Protein AF-A0A150GMB8-F1 (afdb_monomer_lite)

Foldseek 3Di:
DDDPPPLVVQADPVLVVVLVVFFFWDFDDDDPDTDIDTADADDVRLVVVVVVVCVVVVPDPPDDDWDWAWAFRNPPRDTDIHTGSVCRNVSNSRRSSVRSCVVVVNDDPDPPDD

Secondary structure (DSSP, 8-state):
-PPPPHHHHHS-GGGHHHHTT---EEEEEETTEEEEEE--SSHHHHHHHHHHHHHHHT--TT-----EEEEE-TTTT-EEEEESGGGHHHHHHHHHHHHHHHHTT---------

Structure (mmCIF, N/CA/C/O backbone):
data_AF-A0A150GMB8-F1
#
_entry.id   AF-A0A150GMB8-F1
#
loop_
_atom_site.group_PDB
_atom_site.id
_atom_site.type_symbol
_atom_site.label_atom_id
_atom_site.label_alt_id
_atom_site.label_comp_id
_atom_site.label_asym_id
_atom_site.label_entity_id
_atom_site.label_seq_id
_atom_site.pdbx_PDB_ins_code
_atom_site.Cartn_x
_atom_site.Cartn_y
_atom_site.Cartn_z
_atom_site.occupancy
_atom_site.B_iso_or_equiv
_atom_site.auth_seq_id
_atom_site.auth_comp_id
_atom_site.auth_asym_id
_atom_site.auth_atom_id
_atom_site.pdbx_PDB_model_num
ATOM 1 N N . MET A 1 1 ? 31.440 -2.594 3.968 1.00 49.25 1 MET A N 1
ATOM 2 C CA . MET A 1 1 ? 30.751 -3.151 2.788 1.00 49.25 1 MET A CA 1
ATOM 3 C C . MET A 1 1 ? 29.278 -2.841 2.976 1.00 49.25 1 MET A C 1
ATOM 5 O O . MET A 1 1 ? 28.651 -3.459 3.823 1.00 49.25 1 MET A O 1
ATOM 9 N N . GLU A 1 2 ? 28.777 -1.801 2.314 1.00 59.97 2 GLU A N 1
ATOM 10 C CA . GLU A 1 2 ? 27.345 -1.490 2.303 1.00 59.97 2 GLU A CA 1
ATOM 11 C C . GLU A 1 2 ? 26.677 -2.380 1.257 1.00 59.97 2 GLU A C 1
ATOM 13 O O . GLU A 1 2 ? 27.139 -2.467 0.119 1.00 59.97 2 GLU A O 1
ATOM 18 N N . TYR A 1 3 ? 25.629 -3.092 1.660 1.00 59.25 3 TYR A N 1
ATOM 19 C CA . TYR A 1 3 ? 24.804 -3.844 0.723 1.00 59.25 3 TYR A CA 1
ATOM 20 C C . TYR A 1 3 ? 23.863 -2.877 -0.005 1.00 59.25 3 TYR A C 1
ATOM 22 O O . TYR A 1 3 ? 23.435 -1.885 0.594 1.00 59.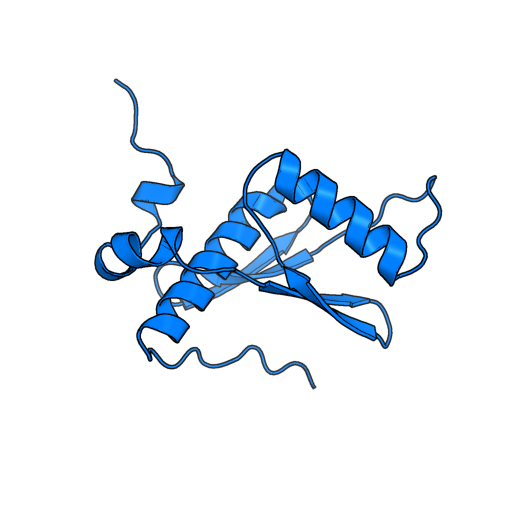25 3 TYR A O 1
ATOM 30 N N . PRO A 1 4 ? 23.516 -3.143 -1.277 1.00 71.62 4 PRO A N 1
ATOM 31 C CA . PRO A 1 4 ? 22.491 -2.365 -1.957 1.00 71.62 4 PRO A CA 1
ATOM 32 C C . PRO A 1 4 ? 21.187 -2.417 -1.160 1.00 71.62 4 PRO A C 1
ATOM 34 O O . PRO A 1 4 ? 20.889 -3.409 -0.487 1.00 71.62 4 PRO A O 1
ATOM 37 N N . SER A 1 5 ? 20.388 -1.352 -1.248 1.00 84.94 5 SER A N 1
ATOM 38 C CA . SER A 1 5 ? 19.084 -1.347 -0.590 1.00 84.94 5 SER A CA 1
ATOM 39 C C . SER A 1 5 ? 18.253 -2.544 -1.067 1.00 84.94 5 SER A C 1
ATOM 41 O O . SER A 1 5 ? 18.295 -2.942 -2.239 1.00 84.94 5 SER A O 1
ATOM 43 N N . TRP A 1 6 ? 17.480 -3.133 -0.155 1.00 85.88 6 TRP A N 1
ATOM 44 C CA . TRP A 1 6 ? 16.597 -4.250 -0.492 1.00 85.88 6 TRP A CA 1
ATOM 45 C C . TRP A 1 6 ? 15.606 -3.856 -1.598 1.00 85.88 6 TRP A C 1
ATOM 47 O O . TRP A 1 6 ? 15.312 -4.662 -2.472 1.00 85.88 6 TRP A O 1
ATOM 57 N N . VAL A 1 7 ? 15.171 -2.590 -1.620 1.00 86.75 7 VAL A N 1
ATOM 58 C CA . VAL A 1 7 ? 14.312 -2.017 -2.666 1.00 86.75 7 VAL A CA 1
ATOM 59 C C . VAL A 1 7 ? 14.974 -2.136 -4.035 1.00 86.75 7 VAL A C 1
ATOM 61 O O . VAL A 1 7 ? 14.360 -2.635 -4.973 1.00 86.75 7 VAL A O 1
ATOM 64 N N . HIS A 1 8 ? 16.237 -1.720 -4.158 1.00 84.75 8 HIS A N 1
ATOM 65 C CA . HIS A 1 8 ? 16.964 -1.812 -5.422 1.00 84.75 8 HIS A CA 1
ATOM 66 C C . HIS A 1 8 ? 17.125 -3.271 -5.870 1.00 84.75 8 HIS A C 1
ATOM 68 O O . HIS A 1 8 ? 16.917 -3.581 -7.040 1.00 84.75 8 HIS A O 1
ATOM 74 N N . SER A 1 9 ? 17.418 -4.166 -4.922 1.00 87.50 9 SER A N 1
ATOM 75 C CA . SER A 1 9 ? 17.628 -5.596 -5.184 1.00 87.50 9 SER A CA 1
ATOM 76 C C . SER A 1 9 ? 16.349 -6.334 -5.600 1.00 87.50 9 SER A C 1
ATOM 78 O O . SER A 1 9 ? 16.410 -7.265 -6.398 1.00 87.50 9 SER A O 1
ATOM 80 N N . LEU A 1 10 ? 15.189 -5.930 -5.071 1.00 86.94 10 LEU A N 1
ATOM 81 C CA . LEU A 1 10 ? 13.891 -6.550 -5.365 1.00 86.94 10 LEU A CA 1
ATOM 82 C C . LEU A 1 10 ? 13.144 -5.893 -6.533 1.00 86.94 10 LEU A C 1
ATOM 84 O O . LEU A 1 10 ? 12.165 -6.459 -7.020 1.00 86.94 10 LEU A O 1
ATOM 88 N N . THR A 1 11 ? 13.598 -4.735 -7.017 1.00 90.56 11 THR A N 1
ATOM 89 C CA . THR A 1 11 ? 13.007 -4.079 -8.189 1.00 90.56 11 THR A CA 1
ATOM 90 C C . THR A 1 11 ? 13.511 -4.746 -9.471 1.00 90.56 11 THR A C 1
ATOM 92 O O . THR A 1 11 ? 14.714 -4.699 -9.735 1.00 90.56 11 THR A O 1
ATOM 95 N N . PRO A 1 12 ? 12.632 -5.300 -10.331 1.00 89.94 12 PRO A N 1
ATOM 96 C CA . PRO A 1 12 ? 13.047 -5.792 -11.641 1.00 89.94 12 PRO A CA 1
ATOM 97 C C . PRO A 1 12 ? 13.775 -4.692 -12.437 1.00 89.94 12 PRO A C 1
ATOM 99 O O . PRO A 1 12 ? 13.219 -3.596 -12.552 1.00 89.94 12 PRO A O 1
ATOM 102 N N . PRO A 1 13 ? 14.958 -4.951 -13.035 1.00 90.00 13 PRO A N 1
ATOM 103 C CA . PRO A 1 13 ? 15.782 -3.908 -13.661 1.00 90.00 13 PRO A CA 1
ATOM 104 C C . PRO A 1 13 ? 15.034 -3.033 -14.674 1.00 90.00 13 PRO A C 1
ATOM 106 O O . PRO A 1 13 ? 15.177 -1.815 -14.674 1.00 90.00 13 PRO A O 1
ATOM 109 N N . ARG A 1 14 ? 14.149 -3.642 -15.474 1.00 89.81 14 ARG A N 1
ATOM 110 C CA . ARG A 1 14 ? 13.315 -2.938 -16.465 1.00 89.81 14 ARG A CA 1
ATOM 111 C C . ARG A 1 14 ? 12.343 -1.914 -15.863 1.00 89.81 14 ARG A C 1
ATOM 113 O O . ARG A 1 14 ? 11.930 -0.994 -16.556 1.00 89.81 14 ARG A O 1
ATOM 120 N N . LEU A 1 15 ? 11.957 -2.081 -14.595 1.00 90.94 15 LEU A N 1
ATOM 121 C CA . LEU A 1 15 ? 10.996 -1.215 -13.908 1.00 90.94 15 LEU A CA 1
ATOM 122 C C . LEU A 1 15 ? 11.674 -0.077 -13.139 1.00 90.94 15 LEU A C 1
ATOM 124 O O . LEU A 1 15 ? 11.014 0.923 -12.867 1.00 90.94 15 LEU A O 1
ATOM 128 N N . GLN A 1 16 ? 12.971 -0.189 -12.822 1.00 89.06 16 GLN A N 1
ATOM 129 C CA . GLN A 1 16 ? 13.703 0.805 -12.023 1.00 89.06 16 GLN A CA 1
ATOM 130 C C . GLN A 1 16 ? 13.553 2.259 -12.522 1.00 89.06 16 GLN A C 1
ATOM 132 O O . GLN A 1 16 ? 13.308 3.135 -11.689 1.00 89.06 16 GLN A O 1
ATOM 137 N N . PRO A 1 17 ? 13.617 2.559 -13.839 1.00 90.81 17 PRO A N 1
ATOM 138 C CA . PRO A 1 17 ? 13.454 3.934 -14.323 1.00 90.81 17 PRO A CA 1
ATOM 139 C C . PRO A 1 17 ? 12.046 4.491 -14.082 1.00 90.81 17 PRO A C 1
ATOM 141 O O . PRO A 1 17 ? 11.859 5.694 -13.926 1.00 90.81 17 PRO A O 1
ATOM 144 N N . VAL A 1 18 ? 11.046 3.609 -14.045 1.00 92.31 18 VAL A N 1
ATOM 145 C CA . VAL A 1 18 ? 9.628 3.974 -13.992 1.00 92.31 18 VAL A CA 1
ATOM 146 C C . VAL A 1 18 ? 9.141 4.080 -12.551 1.00 92.31 18 VAL A C 1
ATOM 148 O O . VAL A 1 18 ? 8.302 4.930 -12.254 1.00 92.31 18 VAL A O 1
ATOM 151 N N . THR A 1 19 ? 9.696 3.286 -11.627 1.00 90.62 19 THR A N 1
ATOM 152 C CA . THR A 1 19 ? 9.256 3.243 -10.220 1.00 90.62 19 THR A CA 1
ATOM 153 C C . THR A 1 19 ? 9.302 4.596 -9.507 1.00 90.62 19 THR A C 1
ATOM 155 O O . THR A 1 19 ? 8.508 4.815 -8.599 1.00 90.62 19 THR A O 1
ATOM 158 N N . ALA A 1 20 ? 10.181 5.513 -9.926 1.00 88.12 20 ALA A N 1
ATOM 159 C CA . ALA A 1 20 ? 10.280 6.860 -9.355 1.00 88.12 20 ALA A CA 1
ATOM 160 C C . ALA A 1 20 ? 9.196 7.834 -9.860 1.00 88.12 20 ALA A C 1
ATOM 162 O O . ALA A 1 20 ? 8.979 8.880 -9.257 1.00 88.12 20 ALA A O 1
ATOM 163 N N . THR A 1 21 ? 8.530 7.507 -10.969 1.00 91.25 21 THR A N 1
ATOM 164 C CA . THR A 1 21 ? 7.582 8.400 -11.665 1.00 91.25 21 THR A CA 1
ATOM 165 C C . THR A 1 21 ? 6.118 8.028 -11.442 1.00 91.25 21 THR A C 1
ATOM 167 O O . THR A 1 21 ? 5.220 8.777 -11.820 1.00 91.25 21 THR A O 1
ATOM 170 N N . VAL A 1 22 ? 5.860 6.871 -10.830 1.00 94.50 22 VAL A N 1
ATOM 171 C CA . VAL A 1 22 ? 4.505 6.363 -10.608 1.00 94.50 22 VAL A CA 1
ATOM 172 C C . VAL A 1 22 ? 3.992 6.707 -9.217 1.00 94.50 22 VAL A C 1
ATOM 174 O O . VAL A 1 22 ? 4.732 6.678 -8.237 1.00 94.50 22 VAL A O 1
ATOM 177 N N . GLN A 1 23 ? 2.686 6.955 -9.121 1.00 94.25 23 GLN A N 1
ATOM 178 C CA . GLN A 1 23 ? 1.973 7.019 -7.848 1.00 94.25 23 GLN A CA 1
ATOM 179 C C . GLN A 1 23 ? 1.361 5.641 -7.551 1.00 94.25 23 GLN A C 1
ATOM 181 O O . GLN A 1 23 ? 0.410 5.243 -8.234 1.00 94.25 23 GLN A O 1
ATOM 186 N N . PRO A 1 24 ? 1.862 4.891 -6.554 1.00 95.06 24 PRO A N 1
ATOM 187 C CA . PRO A 1 24 ? 1.225 3.653 -6.132 1.00 95.06 24 PRO A CA 1
ATOM 188 C C . PRO A 1 24 ? -0.044 3.917 -5.319 1.00 95.06 24 PRO A C 1
ATOM 190 O O . PRO A 1 24 ? -0.178 4.936 -4.636 1.00 95.06 24 PRO A O 1
ATOM 193 N N . TRP A 1 25 ? -0.966 2.958 -5.390 1.00 95.31 25 TRP A N 1
ATOM 194 C CA . TRP A 1 25 ? -2.257 2.974 -4.704 1.00 95.31 25 TRP A CA 1
ATOM 195 C C . TRP A 1 25 ? -2.510 1.614 -4.055 1.00 95.31 25 TRP A C 1
ATOM 197 O O . TRP A 1 25 ? -2.165 0.587 -4.638 1.00 95.31 25 TRP A O 1
ATOM 207 N N . MET A 1 26 ? -3.169 1.608 -2.900 1.00 96.06 26 MET A N 1
ATOM 208 C CA . MET A 1 26 ? -3.719 0.411 -2.262 1.00 96.06 26 MET A CA 1
ATOM 209 C C . MET A 1 26 ? -5.238 0.515 -2.194 1.00 96.06 26 MET A C 1
ATOM 211 O O . MET A 1 26 ? -5.772 1.585 -1.912 1.00 96.06 26 MET A O 1
ATOM 215 N N . ALA A 1 27 ? -5.939 -0.591 -2.433 1.00 95.62 27 ALA A N 1
ATOM 216 C CA . ALA A 1 27 ? -7.344 -0.702 -2.067 1.00 95.62 27 ALA A CA 1
ATOM 217 C C . ALA A 1 27 ? -7.420 -1.131 -0.598 1.00 95.62 27 ALA A C 1
ATOM 219 O O . ALA A 1 27 ? -6.950 -2.209 -0.246 1.00 95.62 27 ALA A O 1
ATOM 220 N N . VAL A 1 28 ? -7.973 -0.274 0.256 1.00 95.50 28 VAL A N 1
ATOM 221 C CA . VAL A 1 28 ? -8.210 -0.584 1.666 1.00 95.50 28 VAL A CA 1
ATOM 222 C C . VAL A 1 28 ? -9.645 -1.056 1.805 1.00 95.50 28 VAL A C 1
ATOM 224 O O . VAL A 1 28 ? -10.569 -0.316 1.466 1.00 95.50 28 VAL A O 1
ATOM 227 N N . VAL A 1 29 ? -9.809 -2.282 2.293 1.00 94.56 29 VAL A N 1
ATOM 228 C CA . VAL A 1 29 ? -11.107 -2.919 2.519 1.00 94.56 29 VAL A CA 1
ATOM 229 C C . VAL A 1 29 ? -11.342 -3.007 4.021 1.00 94.56 29 VAL A C 1
ATOM 231 O O . VAL A 1 29 ? -10.516 -3.557 4.747 1.00 94.56 29 VAL A O 1
ATOM 234 N N . CYS A 1 30 ? -12.458 -2.465 4.496 1.00 92.00 30 CYS A N 1
ATOM 235 C CA . CYS A 1 30 ? -12.888 -2.616 5.881 1.00 92.00 30 CYS A CA 1
ATOM 236 C C . CYS A 1 30 ? -14.417 -2.631 5.938 1.00 92.00 30 CYS A C 1
ATOM 238 O O . CYS A 1 30 ? -15.074 -1.644 5.600 1.00 92.00 30 CYS A O 1
ATOM 240 N N . GLY A 1 31 ? -14.975 -3.761 6.377 1.00 88.81 31 GLY A N 1
ATOM 241 C CA . GLY A 1 31 ? -16.414 -4.008 6.321 1.00 88.81 31 GLY A CA 1
ATOM 242 C C . GLY A 1 31 ? -16.912 -4.047 4.877 1.00 88.81 31 GLY A C 1
ATOM 243 O O . GLY A 1 31 ? -16.396 -4.801 4.059 1.00 88.81 31 GLY A O 1
ATOM 244 N N . ASP A 1 32 ? -17.903 -3.216 4.578 1.00 90.50 32 ASP A N 1
ATOM 245 C CA . ASP A 1 32 ? -18.531 -3.042 3.264 1.00 90.50 32 ASP A CA 1
ATOM 246 C C . ASP A 1 32 ? -17.871 -1.946 2.407 1.00 90.50 32 ASP A C 1
ATOM 248 O O . ASP A 1 32 ? -18.291 -1.684 1.280 1.00 90.50 32 ASP A O 1
ATOM 252 N N . LYS A 1 33 ? -16.834 -1.285 2.930 1.00 91.56 33 LYS A N 1
ATOM 253 C CA . LYS A 1 33 ? -16.171 -0.160 2.272 1.00 91.56 33 LYS A CA 1
ATOM 254 C C . LYS A 1 33 ? -14.834 -0.577 1.676 1.00 91.56 33 LYS A C 1
ATOM 256 O O . LYS A 1 33 ? -13.949 -1.057 2.384 1.00 91.56 33 LYS A O 1
ATOM 261 N N . THR A 1 34 ? -14.661 -0.259 0.396 1.00 95.25 34 THR A N 1
ATOM 262 C CA . THR A 1 34 ? -13.399 -0.397 -0.339 1.00 95.25 34 THR A CA 1
ATOM 263 C C . THR A 1 34 ? -12.980 0.961 -0.886 1.00 95.25 34 THR A C 1
ATOM 265 O O . THR A 1 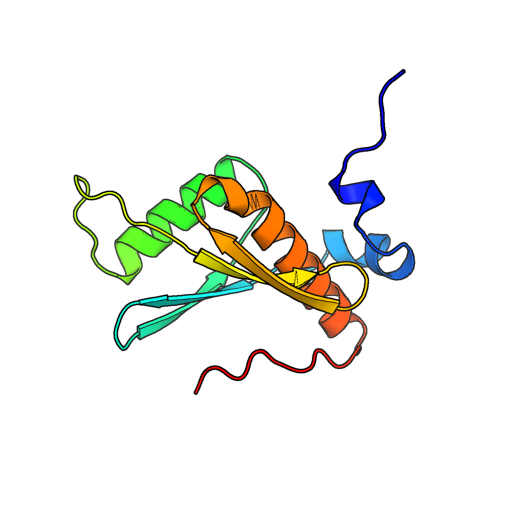34 ? -13.681 1.544 -1.713 1.00 95.25 34 THR A O 1
ATOM 268 N N . ILE A 1 35 ? -11.840 1.489 -0.433 1.00 94.69 35 ILE A N 1
ATOM 269 C CA . ILE A 1 35 ? -11.371 2.833 -0.803 1.00 94.69 35 ILE A CA 1
ATOM 270 C C . ILE A 1 35 ? -9.926 2.771 -1.293 1.00 94.69 35 ILE A C 1
ATOM 272 O O . ILE A 1 35 ? -9.069 2.156 -0.662 1.00 94.69 35 ILE A O 1
ATOM 276 N N . LYS A 1 36 ? -9.637 3.431 -2.421 1.00 95.19 36 LYS A N 1
ATOM 277 C CA . LYS A 1 36 ? -8.271 3.553 -2.944 1.00 95.19 36 LYS A CA 1
ATOM 278 C C . LYS A 1 36 ? -7.518 4.663 -2.216 1.00 95.19 36 LYS A C 1
ATOM 280 O O . LYS A 1 36 ? -7.958 5.809 -2.202 1.00 95.19 36 LYS A O 1
ATOM 285 N N . VAL A 1 37 ? -6.364 4.322 -1.659 1.00 95.88 37 VAL A N 1
ATOM 286 C CA . VAL A 1 37 ? -5.491 5.224 -0.906 1.00 95.88 37 VAL A CA 1
ATOM 287 C C . VAL A 1 37 ? -4.142 5.312 -1.623 1.00 95.88 37 VAL A C 1
ATOM 289 O O . VAL A 1 37 ? -3.558 4.264 -1.919 1.00 95.88 37 VAL A O 1
ATOM 292 N N . PRO A 1 38 ? -3.639 6.518 -1.944 1.00 95.75 38 PRO A N 1
ATOM 293 C CA . PRO A 1 38 ? -2.289 6.665 -2.464 1.00 95.75 38 PRO A CA 1
ATOM 294 C C . PRO A 1 38 ? -1.305 6.331 -1.346 1.00 95.75 38 PRO A C 1
ATOM 296 O O . PRO A 1 38 ? -1.525 6.692 -0.191 1.00 95.75 38 PRO A O 1
ATOM 299 N N . VAL A 1 39 ? -0.228 5.630 -1.678 1.00 96.06 39 VAL A N 1
ATOM 300 C CA . VAL A 1 39 ? 0.783 5.227 -0.695 1.00 96.06 39 VAL A CA 1
ATOM 301 C C . VAL A 1 39 ? 2.159 5.724 -1.100 1.00 96.06 39 VAL A C 1
ATOM 303 O O . VAL A 1 39 ? 2.418 6.014 -2.267 1.00 96.06 39 VAL A O 1
ATOM 306 N N . ARG A 1 40 ? 3.054 5.833 -0.125 1.00 93.56 40 ARG A N 1
ATOM 307 C CA . ARG A 1 40 ? 4.472 6.111 -0.338 1.00 93.56 40 ARG A CA 1
ATOM 308 C C . ARG A 1 40 ? 5.271 5.307 0.686 1.00 93.56 40 ARG A C 1
ATOM 310 O O . ARG A 1 40 ? 4.850 5.283 1.838 1.00 93.56 40 ARG A O 1
ATOM 317 N N . PRO A 1 41 ? 6.376 4.649 0.304 1.00 90.62 41 PRO A N 1
ATOM 318 C CA . PRO A 1 41 ? 7.252 3.997 1.273 1.00 90.62 41 PRO A CA 1
ATOM 319 C C . PRO A 1 41 ? 7.850 4.993 2.275 1.00 90.62 41 PRO A C 1
ATOM 321 O O . PRO A 1 41 ? 8.039 6.168 1.953 1.00 90.62 41 PRO A O 1
ATOM 324 N N . GLY A 1 42 ? 8.212 4.496 3.454 1.00 92.56 42 GLY A N 1
ATOM 325 C CA . GLY A 1 42 ? 8.897 5.244 4.499 1.00 92.56 42 GLY A CA 1
ATOM 326 C C . GLY A 1 42 ? 7.982 5.713 5.638 1.00 92.56 42 GLY A C 1
ATOM 327 O O . GLY A 1 42 ? 6.757 5.576 5.581 1.00 92.56 42 GLY A O 1
ATOM 328 N N . PRO A 1 43 ? 8.576 6.290 6.699 1.00 94.38 43 PRO A N 1
ATOM 329 C CA . PRO A 1 43 ? 7.870 6.617 7.938 1.00 94.38 43 PRO A CA 1
ATOM 330 C C . PRO A 1 43 ? 6.776 7.675 7.753 1.00 94.38 43 PRO A C 1
ATOM 332 O O . PRO A 1 43 ? 5.708 7.558 8.351 1.00 94.38 43 PRO A O 1
ATOM 335 N N . GLU A 1 44 ? 7.015 8.674 6.901 1.00 95.88 44 GLU A N 1
ATOM 336 C CA . GLU A 1 44 ? 6.034 9.718 6.578 1.00 95.88 44 GLU A CA 1
ATOM 337 C C . GLU A 1 44 ? 4.820 9.125 5.857 1.00 95.88 44 GLU A C 1
ATOM 339 O O . GLU A 1 44 ? 3.686 9.317 6.287 1.00 95.88 44 GLU A O 1
ATOM 344 N N . GLY A 1 45 ? 5.054 8.310 4.822 1.00 95.31 45 GLY A N 1
ATOM 345 C CA . GLY A 1 45 ? 3.977 7.654 4.082 1.00 95.31 45 GLY A CA 1
ATOM 346 C C . GLY A 1 45 ? 3.186 6.659 4.934 1.00 95.31 45 GLY A C 1
ATOM 347 O O . GLY A 1 45 ? 1.973 6.534 4.767 1.00 95.31 45 GLY A O 1
ATOM 348 N N . LEU A 1 46 ? 3.834 6.003 5.902 1.00 95.81 46 LEU A N 1
ATOM 349 C CA . LEU A 1 46 ? 3.146 5.174 6.889 1.00 95.81 46 LEU A CA 1
ATOM 350 C C . LEU A 1 46 ? 2.250 6.008 7.816 1.00 95.81 46 LEU A C 1
ATOM 352 O O . LEU A 1 46 ? 1.128 5.595 8.119 1.00 95.81 46 LEU A O 1
ATOM 356 N N . ALA A 1 47 ? 2.736 7.156 8.293 1.00 95.38 47 ALA A N 1
ATOM 357 C CA . ALA A 1 47 ? 1.955 8.057 9.136 1.00 95.38 47 ALA A CA 1
ATOM 358 C C . ALA A 1 47 ? 0.727 8.589 8.380 1.00 95.38 47 ALA A C 1
ATOM 360 O O . ALA A 1 47 ? -0.393 8.464 8.881 1.00 95.38 47 ALA A O 1
ATOM 361 N N . GLU A 1 48 ? 0.921 9.056 7.143 1.00 95.75 48 GLU A N 1
ATOM 362 C CA . GLU A 1 48 ? -0.153 9.505 6.250 1.00 95.75 48 GLU A CA 1
ATOM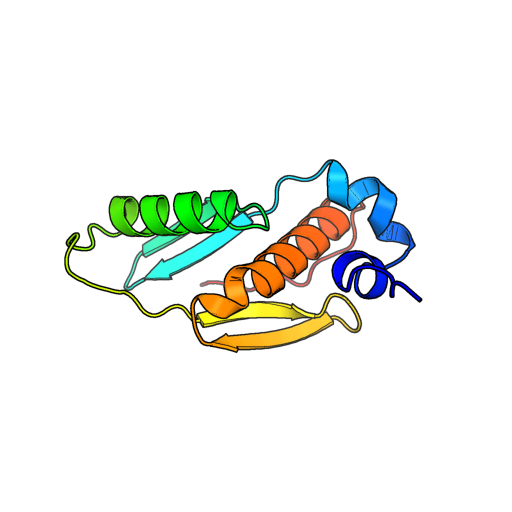 363 C C . GLU A 1 48 ? -1.171 8.392 5.975 1.00 95.75 48 GLU A C 1
ATOM 365 O O . GLU A 1 48 ? -2.380 8.615 6.056 1.00 95.75 48 GLU A O 1
ATOM 370 N N . PHE A 1 49 ? -0.705 7.171 5.685 1.00 96.00 49 PHE A N 1
ATOM 371 C CA . PHE A 1 49 ? -1.578 6.019 5.473 1.00 96.00 49 PHE A CA 1
ATOM 372 C C . PHE A 1 49 ? -2.421 5.724 6.717 1.00 96.00 49 PHE A C 1
ATOM 374 O O . PHE A 1 49 ? -3.637 5.556 6.612 1.00 96.00 49 PHE A O 1
ATOM 381 N N . LYS A 1 50 ? -1.800 5.705 7.904 1.00 94.69 50 LYS A N 1
ATOM 382 C CA . LYS A 1 50 ? -2.502 5.461 9.170 1.00 94.69 50 LYS A CA 1
ATOM 383 C C . LYS A 1 50 ? -3.572 6.510 9.437 1.00 94.69 50 LYS A C 1
ATOM 385 O O . LYS A 1 50 ? -4.702 6.155 9.763 1.00 94.69 50 LYS A O 1
ATOM 390 N N . GLU A 1 51 ? -3.223 7.784 9.305 1.00 94.31 51 GLU A N 1
ATOM 391 C CA . GLU A 1 51 ? -4.160 8.889 9.495 1.00 94.31 51 GLU A CA 1
ATOM 392 C C . GLU A 1 51 ? -5.315 8.810 8.493 1.00 94.31 51 GLU A C 1
ATOM 394 O O . GLU A 1 51 ? -6.484 8.884 8.876 1.00 94.31 51 GLU A O 1
ATOM 399 N N . ARG A 1 52 ? -5.009 8.563 7.215 1.00 94.50 52 ARG A N 1
ATOM 400 C CA . ARG A 1 52 ? -6.016 8.452 6.161 1.00 94.50 52 ARG A CA 1
ATOM 401 C C . ARG A 1 52 ? -6.990 7.307 6.421 1.00 94.50 52 ARG A C 1
ATOM 403 O O . ARG A 1 52 ? -8.194 7.514 6.298 1.00 94.50 52 ARG A O 1
ATOM 410 N N . VAL A 1 53 ? -6.496 6.122 6.785 1.00 93.69 53 VAL A N 1
ATOM 411 C CA . VAL A 1 53 ? -7.340 4.962 7.113 1.00 93.69 53 VAL A CA 1
ATOM 412 C C . VAL A 1 53 ? -8.231 5.273 8.315 1.00 93.69 53 VAL A C 1
ATOM 414 O O . VAL A 1 53 ? -9.436 5.038 8.252 1.00 93.69 53 VAL A O 1
ATOM 417 N N . ARG A 1 54 ? -7.690 5.883 9.377 1.00 92.88 54 ARG A N 1
ATOM 418 C CA . ARG A 1 54 ? -8.501 6.284 10.538 1.00 92.88 54 ARG A CA 1
ATOM 419 C C . ARG A 1 54 ? -9.630 7.229 10.157 1.00 92.88 54 ARG A C 1
ATOM 421 O O . ARG A 1 54 ? -10.772 6.981 10.533 1.00 92.88 54 ARG A O 1
ATOM 428 N N . THR A 1 55 ? -9.330 8.253 9.369 1.00 92.38 55 THR A N 1
ATOM 429 C CA . THR A 1 55 ? -10.321 9.241 8.934 1.00 92.38 55 THR A CA 1
ATOM 430 C C . THR A 1 55 ? -11.387 8.621 8.030 1.00 92.38 55 THR A C 1
ATOM 432 O O . THR A 1 55 ? -12.576 8.850 8.234 1.00 92.38 55 THR A O 1
ATOM 435 N N . LEU A 1 56 ? -10.993 7.802 7.050 1.00 91.94 56 LEU A N 1
ATOM 436 C CA . LEU A 1 56 ? -11.923 7.211 6.079 1.00 91.94 56 LEU A CA 1
ATOM 437 C C . LEU A 1 56 ? -12.885 6.188 6.699 1.00 91.94 56 LEU A C 1
ATOM 439 O O . LEU A 1 56 ? -14.041 6.098 6.280 1.00 91.94 56 LEU A O 1
ATOM 443 N N . PHE A 1 57 ? -12.417 5.423 7.686 1.00 90.25 57 PHE A N 1
ATOM 444 C CA . PHE A 1 57 ? -13.208 4.380 8.347 1.00 90.25 57 PHE A CA 1
ATOM 445 C C . PHE A 1 57 ? -13.715 4.790 9.736 1.00 90.25 57 PHE A C 1
ATOM 447 O O . PHE A 1 57 ? -14.330 3.977 10.420 1.00 90.25 57 PHE A O 1
ATOM 454 N N . ALA A 1 58 ? -13.514 6.056 10.123 1.00 89.81 58 ALA A N 1
ATOM 455 C CA . ALA A 1 58 ? -13.937 6.632 11.400 1.00 89.81 58 ALA A CA 1
ATOM 456 C C . ALA A 1 58 ? -13.463 5.825 12.625 1.00 89.81 58 ALA A C 1
ATOM 458 O O . ALA A 1 58 ? -14.219 5.602 13.573 1.00 89.81 58 ALA A O 1
ATOM 459 N N . PHE A 1 59 ? -12.204 5.373 12.612 1.00 88.25 59 PHE A N 1
ATOM 460 C CA . PHE A 1 59 ? -11.623 4.708 13.778 1.00 88.25 59 PHE A CA 1
ATOM 461 C C . PHE A 1 59 ? -11.374 5.720 14.911 1.00 88.25 59 PHE A C 1
ATOM 463 O O . PHE A 1 59 ? -10.780 6.771 14.654 1.00 88.25 59 PHE A O 1
ATOM 470 N N . PRO A 1 60 ? -11.765 5.407 16.162 1.00 87.81 60 PRO A N 1
ATOM 471 C CA . PRO A 1 60 ? -11.435 6.230 17.322 1.00 87.81 60 PRO A CA 1
ATOM 472 C C . PRO A 1 60 ? -9.917 6.398 17.487 1.00 87.81 60 PRO A C 1
ATOM 474 O O . PRO A 1 60 ? -9.172 5.460 17.182 1.00 87.81 60 PRO A O 1
ATOM 477 N N . PRO A 1 61 ? -9.441 7.545 18.003 1.00 81.31 61 PRO A N 1
ATOM 478 C CA . PRO A 1 61 ? -8.012 7.801 18.159 1.00 81.31 61 PRO A CA 1
ATOM 479 C C . PRO A 1 61 ? -7.334 6.823 19.130 1.00 81.31 61 PRO A C 1
ATOM 481 O O . PRO A 1 61 ? -6.146 6.551 18.972 1.00 81.31 61 PRO A O 1
ATOM 484 N N . GLU A 1 62 ? -8.073 6.251 20.086 1.00 83.69 62 GLU A N 1
ATOM 485 C CA . GLU A 1 62 ? -7.543 5.287 21.057 1.00 83.69 62 GLU A CA 1
ATOM 486 C C . GLU A 1 62 ? -7.483 3.851 20.519 1.00 83.69 62 GLU A C 1
ATOM 488 O O . GLU A 1 62 ? -6.884 2.983 21.153 1.00 83.69 62 GLU A O 1
ATOM 493 N N . ARG A 1 63 ? -8.112 3.567 19.370 1.00 83.69 63 ARG A N 1
ATOM 494 C CA . ARG A 1 63 ? -8.100 2.224 18.785 1.00 83.69 63 ARG A CA 1
ATOM 495 C C . ARG A 1 63 ? -6.949 2.063 17.805 1.00 83.69 63 ARG A C 1
ATOM 497 O O . ARG A 1 63 ? -6.826 2.771 16.801 1.00 83.69 63 ARG A O 1
ATOM 504 N N . GLU A 1 64 ? -6.133 1.055 18.072 1.00 83.38 64 GLU A N 1
ATOM 505 C CA . GLU A 1 64 ? -5.270 0.479 17.054 1.00 83.38 64 GLU A CA 1
ATOM 506 C C . GLU A 1 64 ? -6.100 -0.392 16.111 1.00 83.38 64 GLU A C 1
ATOM 508 O O . GLU A 1 64 ? -7.096 -1.002 16.505 1.00 83.38 64 GLU A O 1
ATOM 513 N N . PHE A 1 65 ? -5.703 -0.413 14.844 1.00 88.38 65 PHE A N 1
ATOM 514 C CA . PHE A 1 65 ? -6.296 -1.279 13.838 1.00 88.38 65 PHE A CA 1
ATOM 515 C C . PHE A 1 65 ? -5.220 -2.218 13.306 1.00 88.38 65 PHE A C 1
ATOM 517 O O . PHE A 1 65 ? -4.070 -1.822 13.094 1.00 88.38 65 PHE A O 1
ATOM 524 N N . GLU A 1 66 ? -5.606 -3.467 13.082 1.00 91.62 66 GLU A N 1
ATOM 525 C CA . GLU A 1 66 ? -4.754 -4.453 12.436 1.00 91.62 66 GLU A CA 1
ATOM 526 C C . GLU A 1 66 ? -4.933 -4.375 10.921 1.00 91.62 66 GLU A C 1
ATOM 528 O O . GLU A 1 66 ? -6.036 -4.178 10.411 1.00 91.62 66 GLU A O 1
ATOM 533 N N . VAL A 1 67 ? -3.832 -4.535 10.189 1.00 94.56 67 VAL A N 1
ATOM 534 C CA . VAL A 1 67 ? -3.828 -4.526 8.724 1.00 94.56 67 VAL A CA 1
ATOM 535 C C . VAL A 1 67 ? -3.184 -5.804 8.232 1.00 94.56 67 VAL A C 1
ATOM 537 O O . VAL A 1 67 ? -2.158 -6.232 8.758 1.00 94.56 67 VAL A O 1
ATOM 540 N N . SER A 1 68 ? -3.765 -6.386 7.190 1.00 97.00 68 SER A N 1
ATOM 541 C CA . SER A 1 68 ? -3.085 -7.359 6.343 1.00 97.00 68 SER A CA 1
ATOM 542 C C . SER A 1 68 ? -2.998 -6.792 4.933 1.00 97.00 68 SER A C 1
ATOM 544 O O . SER A 1 68 ? -3.956 -6.202 4.439 1.00 97.00 68 SER A O 1
ATOM 546 N N . PHE A 1 69 ? -1.841 -6.943 4.302 1.00 96.81 69 PHE A N 1
ATOM 547 C CA . PHE A 1 69 ? -1.590 -6.493 2.944 1.00 96.81 69 PHE A CA 1
ATOM 548 C C . PHE A 1 69 ? -1.573 -7.695 2.014 1.00 96.81 69 PHE A C 1
ATOM 550 O O . PHE A 1 69 ? -0.758 -8.604 2.174 1.00 96.81 69 PHE A O 1
ATOM 557 N N . GLU A 1 70 ? -2.449 -7.664 1.020 1.00 96.19 70 GLU A N 1
ATOM 558 C CA . GLU A 1 70 ? -2.421 -8.591 -0.101 1.00 96.19 70 GLU A CA 1
ATOM 559 C C . GLU A 1 70 ? -1.715 -7.921 -1.275 1.00 96.19 70 GLU A C 1
ATOM 561 O O . GLU A 1 70 ? -2.126 -6.861 -1.750 1.00 96.19 70 GLU A O 1
ATOM 566 N N . CYS A 1 71 ? -0.616 -8.512 -1.730 1.00 93.88 71 CYS A N 1
ATOM 567 C CA . CYS A 1 71 ? 0.169 -7.967 -2.830 1.00 93.88 71 CYS A CA 1
ATOM 568 C C . CYS A 1 71 ? 0.716 -9.068 -3.741 1.00 93.88 71 CYS A C 1
ATOM 570 O O . CYS A 1 71 ? 0.645 -10.255 -3.431 1.00 93.88 71 CYS A O 1
ATOM 572 N N . ARG A 1 72 ? 1.224 -8.678 -4.913 1.00 90.44 72 ARG A N 1
ATOM 573 C CA . ARG A 1 72 ? 1.991 -9.573 -5.787 1.00 90.44 72 ARG A CA 1
ATOM 574 C C . ARG A 1 72 ? 3.474 -9.369 -5.538 1.00 90.44 72 ARG A C 1
ATOM 576 O O . ARG A 1 72 ? 3.931 -8.228 -5.452 1.00 90.44 72 ARG A O 1
ATOM 583 N N . ALA A 1 73 ? 4.217 -10.466 -5.479 1.00 88.12 73 ALA A N 1
ATOM 584 C CA . ALA A 1 73 ? 5.657 -10.443 -5.337 1.00 88.12 73 ALA A CA 1
ATOM 585 C C . ALA A 1 73 ? 6.308 -9.647 -6.492 1.00 88.12 73 ALA A C 1
ATOM 587 O O . ALA A 1 73 ? 5.927 -9.824 -7.660 1.00 88.12 73 ALA A O 1
ATOM 588 N N . PRO A 1 74 ? 7.308 -8.791 -6.200 1.00 84.75 74 PRO A N 1
ATOM 589 C CA . PRO A 1 74 ? 8.035 -8.024 -7.216 1.00 84.75 74 PRO A CA 1
ATOM 590 C C . PRO A 1 74 ? 8.659 -8.897 -8.311 1.00 84.75 74 PRO A C 1
ATOM 592 O O . PRO A 1 74 ? 8.707 -8.506 -9.481 1.00 84.75 74 PRO A O 1
ATOM 595 N N . VAL A 1 75 ? 9.080 -10.104 -7.927 1.00 81.31 75 VAL A N 1
ATOM 596 C CA . VAL A 1 75 ? 9.643 -11.152 -8.781 1.00 81.31 75 VAL A CA 1
ATOM 597 C C . VAL A 1 75 ? 8.691 -12.349 -8.764 1.00 81.31 75 VAL A C 1
ATOM 599 O O . VAL A 1 75 ? 8.120 -12.660 -7.725 1.00 81.31 75 VAL A O 1
ATOM 602 N N . GLY A 1 76 ? 8.469 -12.994 -9.911 1.00 79.12 76 GLY A N 1
ATOM 603 C CA . GLY A 1 76 ? 7.586 -14.167 -10.031 1.00 79.12 76 GLY A CA 1
ATOM 604 C C . GLY A 1 76 ? 6.085 -13.848 -10.051 1.00 79.12 76 GLY A C 1
ATOM 605 O O . GLY A 1 76 ? 5.347 -14.458 -10.813 1.00 79.12 76 GLY A O 1
ATOM 606 N N . GLY A 1 77 ? 5.634 -12.826 -9.313 1.00 79.31 77 GLY A N 1
ATOM 607 C CA . GLY A 1 77 ? 4.233 -12.384 -9.316 1.00 79.31 77 GLY A CA 1
ATOM 608 C C . GLY A 1 77 ? 3.296 -13.193 -8.413 1.00 79.31 77 GLY A C 1
ATOM 609 O O . GLY A 1 77 ? 2.076 -13.007 -8.493 1.00 79.31 77 GLY A O 1
ATOM 610 N N . ASP A 1 78 ? 3.860 -14.041 -7.549 1.00 88.12 78 ASP A N 1
ATOM 611 C CA . ASP A 1 78 ? 3.133 -14.819 -6.545 1.00 88.12 78 ASP A CA 1
ATOM 612 C C . ASP A 1 78 ? 2.315 -13.923 -5.617 1.00 88.12 78 ASP A C 1
ATOM 614 O O . ASP A 1 78 ? 2.699 -12.790 -5.317 1.00 88.12 78 ASP A O 1
ATOM 618 N N . LYS A 1 79 ? 1.177 -14.430 -5.137 1.00 91.12 79 LYS A N 1
ATOM 619 C CA . LYS A 1 79 ? 0.374 -13.717 -4.142 1.00 91.12 79 LYS A CA 1
ATOM 620 C C . LYS A 1 79 ? 1.053 -13.800 -2.777 1.00 91.12 79 LYS A C 1
ATOM 622 O O . LYS A 1 79 ? 1.370 -14.885 -2.298 1.00 91.12 79 LYS A O 1
ATOM 627 N N . LEU A 1 80 ? 1.225 -12.649 -2.144 1.00 92.94 80 LEU A N 1
ATOM 628 C CA . LEU A 1 80 ? 1.768 -12.488 -0.804 1.00 92.94 80 LEU A CA 1
ATOM 629 C C . LEU A 1 80 ? 0.672 -11.958 0.119 1.00 92.94 80 LEU A C 1
ATOM 631 O O . LEU A 1 80 ? -0.048 -11.027 -0.240 1.00 92.94 80 LEU A O 1
ATOM 635 N N . LEU A 1 81 ? 0.588 -12.533 1.318 1.00 96.19 81 LEU A N 1
ATOM 636 C CA . LEU A 1 81 ? -0.223 -12.022 2.420 1.00 96.19 81 LEU A CA 1
ATOM 637 C C . LEU A 1 81 ? 0.715 -11.614 3.557 1.00 96.19 81 LEU A C 1
ATOM 639 O O . LEU A 1 81 ? 1.260 -12.464 4.261 1.00 96.19 81 LEU A O 1
ATOM 643 N N . LEU A 1 82 ? 0.914 -10.310 3.724 1.00 95.50 82 LEU A N 1
ATOM 644 C CA . LEU A 1 82 ? 1.778 -9.740 4.753 1.00 95.50 82 LEU A CA 1
ATOM 645 C C . LEU A 1 82 ? 0.918 -9.252 5.918 1.00 95.50 82 LEU A C 1
ATOM 647 O O . LEU A 1 82 ? 0.014 -8.444 5.721 1.00 95.50 82 LEU A O 1
ATOM 651 N N . LYS A 1 83 ? 1.185 -9.731 7.133 1.00 96.56 83 LYS A N 1
ATOM 652 C CA . LYS A 1 83 ? 0.361 -9.421 8.308 1.00 96.56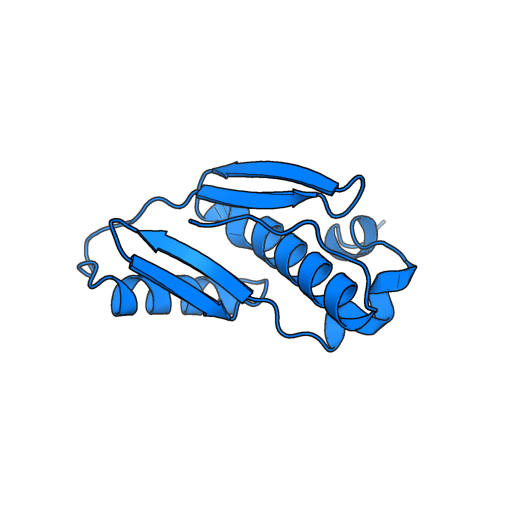 83 LYS A CA 1
ATOM 653 C C . LYS A 1 83 ? 1.027 -8.386 9.201 1.00 96.56 83 LYS A C 1
ATOM 655 O O . LYS A 1 83 ? 2.169 -8.562 9.620 1.00 96.56 83 LYS A O 1
ATOM 660 N N . GLY A 1 84 ? 0.260 -7.370 9.564 1.00 96.00 84 GLY A N 1
ATOM 661 C CA . GLY A 1 84 ? 0.663 -6.317 10.477 1.00 96.00 84 GLY A CA 1
ATOM 662 C C . GLY A 1 84 ? 1.225 -5.089 9.767 1.00 96.00 84 GLY A C 1
ATOM 663 O O . GLY A 1 84 ? 1.770 -5.138 8.662 1.00 96.00 84 GLY A O 1
ATOM 664 N N . ILE A 1 85 ? 1.081 -3.952 10.439 1.00 95.44 85 ILE A N 1
ATOM 665 C CA . ILE A 1 85 ? 1.401 -2.630 9.902 1.00 95.44 85 ILE A CA 1
ATOM 666 C C . ILE A 1 85 ? 2.898 -2.425 9.622 1.00 95.44 85 ILE A C 1
ATOM 668 O O . ILE A 1 85 ? 3.265 -1.620 8.772 1.00 95.44 85 ILE A O 1
ATOM 672 N N . GLN A 1 86 ? 3.768 -3.187 10.286 1.00 94.62 86 GLN A N 1
ATOM 673 C CA . GLN A 1 86 ? 5.214 -3.201 10.055 1.00 94.62 86 GLN A CA 1
ATOM 674 C C . GLN A 1 86 ? 5.590 -3.662 8.639 1.00 94.62 86 GLN A C 1
ATOM 676 O O . GLN A 1 86 ? 6.686 -3.374 8.168 1.00 94.62 86 GLN A O 1
ATOM 681 N N . CYS A 1 87 ? 4.685 -4.350 7.937 1.00 96.50 87 CYS A N 1
ATOM 682 C CA . CYS A 1 87 ? 4.884 -4.761 6.549 1.00 96.50 87 CYS A CA 1
ATOM 683 C C . CYS A 1 87 ? 4.538 -3.668 5.526 1.00 96.50 87 CYS A C 1
ATOM 685 O O . CYS A 1 87 ? 4.622 -3.925 4.324 1.00 96.50 87 CYS A O 1
ATOM 687 N N . PHE A 1 88 ? 4.157 -2.467 5.973 1.00 96.75 88 PHE A N 1
ATOM 688 C CA . PHE A 1 88 ? 3.722 -1.382 5.097 1.00 96.75 88 PHE A CA 1
ATOM 689 C C . PHE A 1 88 ? 4.733 -1.057 3.996 1.00 96.75 88 PHE A C 1
ATOM 691 O O . PHE A 1 88 ? 4.342 -0.994 2.837 1.00 96.75 88 PHE A O 1
ATOM 698 N N . ASP A 1 89 ? 6.022 -0.922 4.314 1.00 95.81 89 ASP A N 1
ATOM 699 C CA . ASP A 1 89 ? 7.034 -0.574 3.308 1.00 95.81 89 ASP A CA 1
ATOM 700 C C . ASP A 1 89 ? 7.176 -1.652 2.231 1.00 95.81 89 ASP A C 1
ATOM 702 O O . ASP A 1 89 ? 7.272 -1.342 1.042 1.00 95.81 89 ASP A O 1
ATOM 706 N N . ALA A 1 90 ? 7.122 -2.927 2.623 1.00 94.88 90 ALA A N 1
ATOM 707 C CA . ALA A 1 90 ? 7.147 -4.039 1.679 1.00 94.88 90 ALA A CA 1
ATOM 708 C C . ALA A 1 90 ? 5.898 -4.031 0.781 1.00 94.88 90 ALA A C 1
ATOM 710 O O . ALA A 1 90 ? 6.003 -4.190 -0.438 1.00 94.88 90 ALA A O 1
ATOM 711 N N . ALA A 1 91 ? 4.719 -3.791 1.357 1.00 96.31 91 ALA A N 1
ATOM 712 C CA . ALA A 1 91 ? 3.470 -3.696 0.611 1.00 96.31 91 ALA A CA 1
ATOM 713 C C . ALA A 1 91 ? 3.444 -2.477 -0.327 1.00 96.31 91 ALA A C 1
ATOM 715 O O . ALA A 1 91 ? 3.044 -2.597 -1.485 1.00 96.31 91 ALA A O 1
ATOM 716 N N . ALA A 1 92 ? 3.916 -1.318 0.140 1.00 96.12 92 ALA A N 1
ATOM 717 C CA . ALA A 1 92 ? 4.036 -0.095 -0.644 1.00 96.12 92 ALA A CA 1
ATOM 718 C C . ALA A 1 92 ? 5.005 -0.298 -1.808 1.00 96.12 92 ALA A C 1
ATOM 720 O O . ALA A 1 92 ? 4.695 0.088 -2.931 1.00 96.12 92 ALA A O 1
ATOM 721 N N . HIS A 1 93 ? 6.121 -0.994 -1.578 1.00 94.94 93 HIS A N 1
ATOM 722 C CA . HIS A 1 93 ? 7.036 -1.374 -2.644 1.00 94.94 93 HIS A CA 1
ATOM 723 C C . HIS A 1 93 ? 6.359 -2.269 -3.695 1.00 94.94 93 HIS A C 1
ATOM 725 O O . HIS A 1 93 ? 6.448 -1.983 -4.888 1.00 94.94 93 HIS A O 1
ATOM 731 N N . CYS A 1 94 ? 5.610 -3.295 -3.278 1.00 94.75 94 CYS A N 1
ATOM 732 C CA . CYS A 1 94 ? 4.855 -4.138 -4.211 1.00 94.75 94 CYS A CA 1
ATOM 733 C C . CYS A 1 94 ? 3.821 -3.326 -5.015 1.00 94.75 94 CYS A C 1
ATOM 735 O O . CYS A 1 94 ? 3.673 -3.532 -6.221 1.00 94.75 94 CYS A O 1
ATOM 737 N N . ALA A 1 95 ? 3.147 -2.363 -4.378 1.00 95.19 95 ALA A N 1
ATOM 738 C CA . ALA A 1 95 ? 2.219 -1.453 -5.048 1.00 95.19 95 ALA A CA 1
ATOM 739 C C . ALA A 1 95 ? 2.931 -0.548 -6.073 1.00 95.19 95 ALA A C 1
ATOM 741 O O . ALA A 1 95 ? 2.397 -0.327 -7.161 1.00 95.19 95 ALA A O 1
ATOM 742 N N . THR A 1 96 ? 4.147 -0.074 -5.775 1.00 95.06 96 THR A N 1
ATOM 743 C CA . THR A 1 96 ? 4.998 0.671 -6.723 1.00 95.06 96 THR A CA 1
ATOM 744 C C . THR A 1 96 ? 5.350 -0.174 -7.936 1.00 95.06 96 THR A C 1
ATOM 746 O O . THR A 1 96 ? 5.225 0.299 -9.063 1.00 95.06 96 THR A O 1
ATOM 749 N N . ILE A 1 97 ? 5.724 -1.439 -7.734 1.00 93.94 97 ILE A N 1
ATOM 750 C CA . ILE A 1 97 ? 6.009 -2.363 -8.836 1.00 93.94 97 ILE A CA 1
ATOM 751 C C . ILE A 1 97 ? 4.764 -2.595 -9.696 1.00 93.94 97 ILE A C 1
ATOM 753 O O . ILE A 1 97 ? 4.848 -2.475 -10.916 1.00 93.94 97 ILE A O 1
ATOM 757 N N . SER A 1 98 ? 3.602 -2.858 -9.091 1.00 92.56 98 SER A N 1
ATOM 758 C CA . SER A 1 98 ? 2.334 -3.000 -9.827 1.00 92.56 98 SER A CA 1
ATOM 759 C C . SER A 1 98 ? 1.984 -1.727 -10.613 1.00 92.56 98 SER A C 1
ATOM 761 O O . SER A 1 98 ? 1.582 -1.796 -11.774 1.00 92.56 98 SER A O 1
ATOM 763 N N . ALA A 1 99 ? 2.180 -0.541 -10.030 1.00 93.56 99 ALA A N 1
ATOM 764 C CA . ALA A 1 99 ? 1.972 0.724 -10.732 1.00 93.56 99 ALA A CA 1
ATOM 765 C C . ALA A 1 99 ? 2.947 0.911 -11.910 1.00 93.56 99 ALA A C 1
ATOM 767 O O . ALA A 1 99 ? 2.515 1.307 -12.990 1.00 93.56 99 ALA A O 1
ATOM 768 N N . ALA A 1 100 ? 4.227 0.572 -11.735 1.00 93.88 100 ALA A N 1
ATOM 769 C CA . ALA A 1 100 ? 5.236 0.638 -12.793 1.00 93.88 100 ALA A CA 1
ATOM 770 C C . ALA A 1 100 ? 4.935 -0.328 -1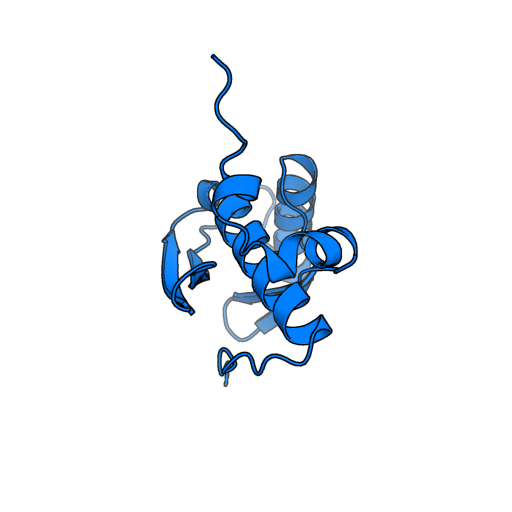3.948 1.00 93.88 100 ALA A C 1
ATOM 772 O O . ALA A 1 100 ? 5.027 0.063 -15.108 1.00 93.88 100 ALA A O 1
ATOM 773 N N . ARG A 1 101 ? 4.507 -1.561 -13.645 1.00 91.75 101 ARG A N 1
ATOM 774 C CA . ARG A 1 101 ? 4.068 -2.540 -14.654 1.00 91.75 101 ARG A CA 1
ATOM 775 C C . ARG A 1 101 ? 2.904 -2.007 -15.486 1.00 91.75 101 ARG A C 1
ATOM 777 O O . ARG A 1 101 ? 2.981 -2.008 -16.711 1.00 91.75 101 ARG A O 1
ATOM 784 N N . ARG A 1 102 ? 1.879 -1.456 -14.824 1.00 90.88 102 ARG A N 1
ATOM 785 C CA . ARG A 1 102 ? 0.730 -0.831 -15.502 1.00 90.88 102 ARG A CA 1
ATOM 786 C C . ARG A 1 102 ? 1.142 0.347 -16.383 1.00 90.88 102 ARG A C 1
ATOM 788 O O . ARG A 1 102 ? 0.624 0.478 -17.485 1.00 90.88 102 ARG A O 1
ATOM 795 N N . ALA A 1 103 ? 2.079 1.180 -15.929 1.00 90.94 103 ALA A N 1
ATOM 796 C CA . ALA A 1 103 ? 2.587 2.306 -16.715 1.00 90.94 103 ALA A CA 1
ATOM 797 C C . ALA A 1 103 ? 3.333 1.864 -17.990 1.00 90.94 103 ALA A C 1
ATOM 799 O O . ALA A 1 103 ? 3.329 2.592 -18.978 1.00 90.94 103 ALA A O 1
ATOM 800 N N . LEU A 1 104 ? 3.928 0.667 -17.985 1.00 89.69 104 LEU A N 1
ATOM 801 C CA . LEU A 1 104 ? 4.562 0.052 -19.156 1.00 89.69 104 LEU A CA 1
ATOM 802 C C . LEU A 1 104 ? 3.608 -0.803 -20.008 1.00 89.69 104 LEU A C 1
ATOM 804 O O . LEU A 1 104 ? 4.044 -1.386 -20.996 1.00 89.69 104 LEU A O 1
ATOM 808 N N . GLY A 1 105 ? 2.324 -0.890 -19.644 1.00 84.44 105 GLY A N 1
ATOM 809 C CA . GLY A 1 105 ? 1.344 -1.714 -20.355 1.00 84.44 105 GLY A CA 1
ATOM 810 C C . GLY A 1 105 ? 1.484 -3.220 -20.110 1.00 84.44 105 GLY A C 1
ATOM 811 O O . GLY A 1 105 ? 0.922 -4.007 -20.865 1.00 84.44 105 GLY A O 1
ATOM 812 N N . GLU A 1 106 ? 2.211 -3.643 -19.070 1.00 81.00 106 GLU A N 1
ATOM 813 C CA . GLU A 1 106 ? 2.202 -5.044 -18.638 1.00 81.00 106 GLU A CA 1
ATOM 814 C C . GLU A 1 106 ? 0.844 -5.348 -17.977 1.00 81.00 106 GLU A C 1
ATOM 816 O O . GLU A 1 106 ? 0.443 -4.657 -17.033 1.00 81.00 106 GLU A O 1
ATOM 821 N N . GLU A 1 107 ? 0.126 -6.367 -18.466 1.00 60.88 107 GLU A N 1
ATOM 822 C CA . GLU A 1 107 ? -1.130 -6.815 -17.859 1.00 60.88 107 GLU A CA 1
ATOM 823 C C . GLU A 1 107 ? -0.867 -7.331 -16.440 1.00 60.88 107 GLU A C 1
ATOM 825 O O . GLU A 1 107 ? -0.307 -8.406 -16.217 1.00 60.88 107 GLU A O 1
ATOM 830 N N . ASP A 1 108 ? -1.286 -6.544 -15.453 1.00 57.06 108 ASP A N 1
ATOM 831 C CA . ASP A 1 108 ? -1.417 -7.012 -14.084 1.00 57.06 108 ASP A CA 1
ATOM 832 C C . ASP A 1 108 ? -2.725 -7.803 -14.028 1.00 57.06 108 ASP A C 1
ATOM 834 O O . ASP A 1 108 ? -3.804 -7.210 -14.104 1.00 57.06 108 ASP A O 1
ATOM 838 N N . CYS A 1 109 ? -2.662 -9.138 -13.942 1.00 50.00 109 CYS A N 1
ATOM 839 C CA . CYS A 1 109 ? -3.840 -9.935 -13.605 1.00 50.00 109 CYS A CA 1
ATOM 840 C C . CYS A 1 109 ? -4.412 -9.322 -12.320 1.00 50.00 109 CYS A C 1
ATOM 842 O O . CYS A 1 109 ? -3.794 -9.423 -11.263 1.00 50.00 109 CYS A O 1
ATOM 844 N N . GLY A 1 110 ? -5.519 -8.589 -12.391 1.00 51.00 110 GLY A N 1
ATOM 845 C CA . GLY A 1 110 ? -5.958 -7.760 -11.271 1.00 51.00 110 GLY A CA 1
ATOM 846 C C . GLY A 1 110 ? -6.180 -8.571 -9.991 1.00 51.00 110 GLY A C 1
ATOM 847 O O . GLY A 1 110 ? -6.469 -9.771 -10.028 1.00 51.00 110 GLY A O 1
ATOM 848 N N . PHE A 1 111 ? -6.072 -7.915 -8.837 1.00 52.94 111 PHE A N 1
ATOM 849 C CA . PHE A 1 111 ? -6.820 -8.373 -7.671 1.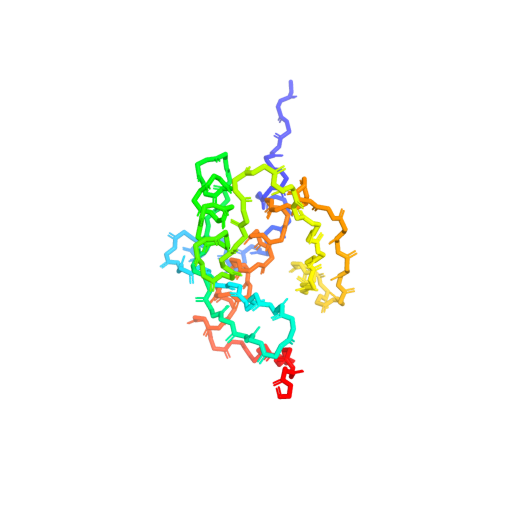00 52.94 111 PHE A CA 1
ATOM 850 C C . PHE A 1 111 ? -8.288 -8.070 -7.967 1.00 52.94 111 PHE A C 1
ATOM 852 O O . PHE A 1 111 ? -8.692 -6.909 -7.973 1.00 52.94 111 PHE A O 1
ATOM 859 N N . TYR A 1 112 ? -9.055 -9.102 -8.315 1.00 39.06 112 TYR A N 1
ATOM 860 C CA . TYR A 1 112 ? -10.503 -8.988 -8.431 1.00 39.06 112 TYR A CA 1
ATOM 861 C C . TYR A 1 112 ? -11.040 -8.761 -7.019 1.00 39.06 112 TYR A C 1
ATOM 863 O O . TYR A 1 112 ? -11.075 -9.689 -6.212 1.00 39.06 112 TYR A O 1
ATOM 871 N N . VAL A 1 113 ? -11.355 -7.509 -6.700 1.00 39.72 113 VAL A N 1
ATOM 872 C CA . VAL A 1 113 ? -12.121 -7.166 -5.503 1.00 39.72 113 VAL A CA 1
ATOM 873 C C . VAL A 1 113 ? -13.571 -7.084 -5.988 1.00 39.72 113 VAL A C 1
ATOM 875 O O . VAL A 1 113 ? -13.819 -6.255 -6.868 1.00 39.72 113 VAL A O 1
ATOM 878 N N . PRO A 1 114 ? -14.459 -7.998 -5.556 1.00 35.59 114 PRO A N 1
ATOM 879 C CA . PRO A 1 114 ? -15.855 -8.012 -5.991 1.00 35.59 114 PRO A CA 1
ATOM 880 C C . PRO A 1 114 ? -16.595 -6.722 -5.618 1.00 35.59 114 PRO A C 1
ATOM 882 O O . PRO A 1 114 ? -16.193 -6.065 -4.628 1.00 35.59 114 PRO A O 1
#

Organism: Gonium pectorale (NCBI:txid33097)

Radius of gyration: 14.68 Å; chains: 1; bounding box: 49×24×41 Å

Sequence (114 aa):
MEYPSWVHSLTPPRLQPVTATVQPWMAVVCGDKTIKVPVRPGPEGLAEFKERVRTLFAFPPEREFEVSFECRAPVGGDKLLLKGIQCFDAAAHCATISAARRALGEEDCGFYVP

pLDDT: mean 87.61, std 13.23, range [35.59, 97.0]